Protein AF-A0A2R6LTB0-F1 (afdb_monomer_lite)

Radius of gyration: 17.46 Å; chains: 1; bounding box: 40×20×56 Å

Secondary structure (DSSP, 8-state):
-HHHHHHHHHHHHHHHHHHHHHH-GGG----HHHHHHHHHHHHHHHHHHHH-HHHHHHHHHHHHHHHHHHHHHHHHHHHHHHHT------HHHHHHHHHHHHHHHHHHHHHHHHHHHTTT-

Foldseek 3Di:
DLLVVLVVVQVVVLVVQQVLLVVALVSRDDDVVNVVSLVVQLVVLVVVCVVDDPLSVVLNVLSVQLSVLVVVLSVVQSVCSVVVHRRDRSPSNNVSSVVSCVSVCCVVCVVVVVVVVVVPD

Sequence (121 aa):
MLIVLNMVGRGIEYNRIASQAEEGVEAISRNPLRVATNFLLVVGGFYYLTVERHAGMIVSLLVVGLFLTDFFEFESRKVEARQGWEIERPWGAIGASTVALLYIAYQALFFVVSPYWNAVV

pLDDT: mean 83.95, std 7.29, range [59.84, 94.44]

Structure (mmCIF, N/CA/C/O backbone):
data_AF-A0A2R6LTB0-F1
#
_entry.id   AF-A0A2R6LTB0-F1
#
loop_
_atom_site.group_PDB
_atom_site.id
_atom_site.type_symbol
_atom_site.label_atom_id
_atom_site.label_alt_id
_atom_site.label_comp_id
_atom_site.label_asym_id
_atom_site.label_entity_id
_atom_site.label_seq_id
_atom_site.pdbx_PDB_ins_code
_atom_site.Cartn_x
_atom_site.Cartn_y
_atom_site.Cartn_z
_atom_site.occupancy
_atom_site.B_iso_or_equiv
_atom_site.auth_seq_id
_atom_site.auth_comp_id
_atom_site.auth_asym_id
_atom_site.auth_atom_id
_atom_site.pdbx_PDB_model_num
ATOM 1 N N . MET A 1 1 ? 8.104 -8.884 -3.540 1.00 59.84 1 MET A N 1
ATOM 2 C CA . MET A 1 1 ? 7.482 -9.721 -2.482 1.00 59.84 1 MET A CA 1
ATOM 3 C C . MET A 1 1 ? 6.833 -8.924 -1.346 1.00 59.84 1 MET A C 1
ATOM 5 O O . MET A 1 1 ? 5.804 -9.368 -0.857 1.00 59.84 1 MET A O 1
ATOM 9 N N . LEU A 1 2 ? 7.348 -7.747 -0.954 1.00 67.62 2 LEU A N 1
ATOM 10 C CA . LEU A 1 2 ? 6.764 -6.928 0.130 1.00 67.62 2 LEU A CA 1
ATOM 11 C C . LEU A 1 2 ? 5.286 -6.550 -0.079 1.00 67.62 2 LEU A C 1
ATOM 13 O O . LEU A 1 2 ? 4.513 -6.579 0.871 1.00 67.62 2 LEU A O 1
ATOM 17 N N . ILE A 1 3 ? 4.869 -6.263 -1.317 1.00 68.56 3 ILE A N 1
ATOM 18 C CA . ILE A 1 3 ? 3.468 -5.926 -1.617 1.00 68.56 3 ILE A CA 1
ATOM 19 C C . ILE A 1 3 ? 2.505 -7.099 -1.382 1.00 68.56 3 ILE A C 1
ATOM 21 O O . ILE A 1 3 ? 1.403 -6.903 -0.881 1.00 68.56 3 ILE A O 1
ATOM 25 N N . VAL A 1 4 ? 2.945 -8.330 -1.656 1.00 72.31 4 VAL A N 1
ATOM 26 C CA . VAL A 1 4 ? 2.142 -9.543 -1.434 1.00 72.31 4 VAL A CA 1
ATOM 27 C C . VAL A 1 4 ? 1.972 -9.795 0.063 1.00 72.31 4 VAL A C 1
ATOM 29 O O . VAL A 1 4 ? 0.859 -10.031 0.523 1.00 72.31 4 VAL A O 1
ATOM 32 N N . LEU A 1 5 ? 3.052 -9.663 0.842 1.00 71.81 5 LEU A N 1
ATOM 33 C CA . LEU A 1 5 ? 2.991 -9.745 2.307 1.00 71.81 5 LEU A CA 1
ATOM 34 C C . LEU A 1 5 ? 2.049 -8.686 2.892 1.00 71.81 5 LEU A C 1
ATOM 36 O O . LEU A 1 5 ? 1.288 -8.966 3.816 1.00 71.81 5 LEU A O 1
ATOM 40 N N . ASN A 1 6 ? 2.056 -7.486 2.315 1.00 72.44 6 ASN A N 1
ATOM 41 C CA . ASN A 1 6 ? 1.164 -6.415 2.721 1.00 72.44 6 ASN A CA 1
ATOM 42 C C . ASN A 1 6 ? -0.309 -6.733 2.432 1.00 72.44 6 ASN A C 1
ATOM 44 O O . ASN A 1 6 ? -1.156 -6.534 3.299 1.00 72.44 6 ASN A O 1
ATOM 48 N N . MET A 1 7 ? -0.612 -7.290 1.256 1.00 72.69 7 MET A N 1
ATOM 49 C CA . MET A 1 7 ? -1.968 -7.716 0.896 1.00 72.69 7 MET A CA 1
ATOM 50 C C . MET A 1 7 ? -2.498 -8.817 1.815 1.00 72.69 7 MET A C 1
ATOM 52 O O . MET A 1 7 ? -3.620 -8.714 2.305 1.00 72.69 7 MET A O 1
ATOM 56 N N . VAL A 1 8 ? -1.687 -9.837 2.107 1.00 74.44 8 VAL A N 1
ATOM 57 C CA . VAL A 1 8 ? -2.076 -10.914 3.033 1.00 74.44 8 VAL A CA 1
ATOM 58 C C . VAL A 1 8 ? -2.323 -10.359 4.440 1.00 74.44 8 VAL A C 1
ATOM 60 O O . VAL A 1 8 ? -3.325 -10.692 5.073 1.00 74.44 8 VAL A O 1
ATOM 63 N N . GLY A 1 9 ? -1.465 -9.445 4.905 1.00 69.88 9 GLY A N 1
ATOM 64 C CA . GLY A 1 9 ? -1.631 -8.775 6.196 1.00 69.88 9 GLY A CA 1
ATOM 65 C C . GLY A 1 9 ? -2.947 -7.997 6.326 1.00 69.88 9 GLY A C 1
ATOM 66 O O . GLY A 1 9 ? -3.520 -7.954 7.414 1.00 69.88 9 GLY A O 1
ATOM 67 N N . ARG A 1 10 ? -3.480 -7.438 5.228 1.00 71.94 10 ARG A N 1
ATOM 68 C CA . ARG A 1 10 ? -4.767 -6.712 5.233 1.00 71.94 10 ARG A CA 1
ATOM 69 C C . ARG A 1 10 ? -5.950 -7.614 5.556 1.00 71.94 10 ARG A C 1
ATOM 71 O O . ARG A 1 10 ? -6.793 -7.220 6.358 1.00 71.94 10 ARG A O 1
ATOM 78 N N . GLY A 1 11 ? -6.007 -8.803 4.954 1.00 68.94 11 GLY A N 1
ATOM 79 C CA . GLY A 1 11 ? -7.097 -9.754 5.196 1.00 68.94 11 GLY A CA 1
ATOM 80 C C . GLY A 1 11 ? -7.140 -10.216 6.653 1.00 68.94 11 GLY A C 1
ATOM 81 O O . GLY A 1 11 ? -8.202 -10.256 7.266 1.00 68.94 11 GLY A O 1
ATOM 82 N N . ILE A 1 12 ? -5.967 -10.475 7.236 1.00 73.81 12 ILE A N 1
ATOM 83 C CA . ILE A 1 12 ? -5.836 -10.884 8.641 1.00 73.81 12 ILE A CA 1
ATOM 84 C C . ILE A 1 12 ? -6.238 -9.743 9.587 1.00 73.81 12 ILE A C 1
ATOM 86 O O . ILE A 1 12 ? -6.932 -9.961 10.578 1.00 73.81 12 ILE A O 1
ATOM 90 N N . GLU A 1 13 ? -5.823 -8.513 9.289 1.00 72.75 13 GLU A N 1
ATOM 91 C CA . GLU A 1 13 ? -6.105 -7.370 10.157 1.00 72.75 13 GLU A CA 1
ATOM 92 C C . GLU A 1 13 ? -7.552 -6.882 10.062 1.00 72.75 13 GLU A C 1
ATOM 94 O O . GLU A 1 13 ? -8.057 -6.342 11.039 1.00 72.75 13 GLU A O 1
ATOM 99 N N . TYR A 1 14 ? -8.253 -7.112 8.945 1.00 75.69 14 TYR A N 1
ATOM 100 C CA . TYR A 1 14 ? -9.704 -6.905 8.892 1.00 75.69 14 TYR A CA 1
ATOM 101 C C . TYR A 1 14 ? -10.422 -7.759 9.940 1.00 75.69 14 TYR A C 1
ATOM 103 O O . TYR A 1 14 ? -11.155 -7.209 10.755 1.00 75.69 14 TYR A O 1
ATOM 111 N N . ASN A 1 15 ? -10.140 -9.064 9.986 1.00 73.75 15 ASN A N 1
ATOM 112 C CA . ASN A 1 15 ? -10.775 -9.967 10.950 1.00 73.75 15 ASN A CA 1
ATOM 113 C C . ASN A 1 15 ? -10.468 -9.564 12.400 1.00 73.75 15 ASN A C 1
ATOM 115 O O . ASN A 1 15 ? -11.349 -9.618 13.251 1.00 73.75 15 ASN A O 1
ATOM 119 N N . ARG A 1 16 ? -9.237 -9.107 12.674 1.00 78.25 16 ARG A N 1
ATOM 120 C CA . ARG A 1 16 ? -8.847 -8.612 14.002 1.00 78.25 16 ARG A CA 1
ATOM 121 C C . ARG A 1 16 ? -9.547 -7.304 14.375 1.00 78.25 16 ARG A C 1
ATOM 123 O O . ARG A 1 16 ? -9.931 -7.138 15.523 1.00 78.25 16 ARG A O 1
ATOM 130 N N . ILE A 1 17 ? -9.680 -6.361 13.442 1.00 74.88 17 ILE A N 1
ATOM 131 C CA . ILE A 1 17 ? -10.373 -5.094 13.714 1.00 74.88 17 ILE A CA 1
ATOM 132 C C . ILE A 1 17 ? -11.871 -5.342 13.903 1.00 74.88 17 ILE A C 1
ATOM 134 O O . ILE A 1 17 ? -12.459 -4.743 14.794 1.00 74.88 17 ILE A O 1
ATOM 138 N N . ALA A 1 18 ? -12.469 -6.245 13.121 1.00 76.38 18 ALA A N 1
ATOM 139 C CA . ALA A 1 18 ? -13.862 -6.644 13.289 1.00 76.38 18 ALA A CA 1
ATOM 140 C C . ALA A 1 18 ? -14.104 -7.262 14.677 1.00 76.38 18 ALA A C 1
ATOM 142 O O . ALA A 1 18 ? -15.008 -6.822 15.376 1.00 76.38 18 ALA A O 1
ATOM 143 N N . SER A 1 19 ? -13.241 -8.182 15.132 1.00 76.00 19 SER A N 1
ATOM 144 C CA . SER A 1 19 ? -13.362 -8.758 16.479 1.00 76.00 19 SER A CA 1
ATOM 145 C C . SER A 1 19 ? -13.109 -7.731 17.591 1.00 76.00 19 SER A C 1
ATOM 147 O O . SER A 1 19 ? -13.793 -7.733 18.603 1.00 76.00 19 SER A O 1
ATOM 149 N N . GLN A 1 20 ? -12.149 -6.816 17.414 1.00 75.88 20 GLN A N 1
ATOM 150 C CA . GLN A 1 20 ? -11.890 -5.739 18.383 1.00 75.88 20 GLN A CA 1
ATOM 151 C C . GLN A 1 20 ? -13.037 -4.724 18.453 1.00 75.88 20 GLN A C 1
ATOM 153 O O . GLN A 1 20 ? -13.275 -4.151 19.510 1.00 75.88 20 GLN A O 1
ATOM 158 N N . ALA A 1 21 ? -13.751 -4.491 17.349 1.00 73.81 21 ALA A N 1
ATOM 159 C CA . ALA A 1 21 ? -14.912 -3.609 17.337 1.00 73.81 21 ALA A CA 1
ATOM 160 C C . ALA A 1 21 ? -16.065 -4.162 18.196 1.00 73.81 21 ALA A C 1
ATOM 162 O O . ALA A 1 21 ? -16.789 -3.369 18.792 1.00 73.81 21 ALA A O 1
ATOM 163 N N . GLU A 1 22 ? -16.187 -5.490 18.329 1.00 74.62 22 GLU A N 1
ATOM 164 C CA . GLU A 1 22 ? -17.135 -6.132 19.256 1.00 74.62 22 GLU A CA 1
ATOM 165 C C . GLU A 1 22 ? -16.763 -5.898 20.733 1.00 74.62 22 GLU A C 1
ATOM 167 O O . GLU A 1 22 ? -17.643 -5.788 21.584 1.00 74.62 22 GLU A O 1
ATOM 172 N N . GLU A 1 23 ? -15.467 -5.771 21.041 1.00 73.06 23 GLU A N 1
ATOM 173 C CA . GLU A 1 23 ? -14.946 -5.507 22.393 1.00 73.06 23 GLU A CA 1
ATOM 174 C C . GLU A 1 23 ? -14.996 -4.014 22.786 1.00 73.06 23 GLU A C 1
ATOM 176 O O . GLU A 1 23 ? -14.814 -3.670 23.956 1.00 73.06 23 GLU A O 1
ATOM 181 N N . GLY A 1 24 ? -15.272 -3.122 21.828 1.00 69.62 24 GLY A N 1
ATOM 182 C CA . GLY A 1 24 ? -15.437 -1.683 22.034 1.00 69.62 24 GLY A CA 1
ATOM 183 C C . GLY A 1 24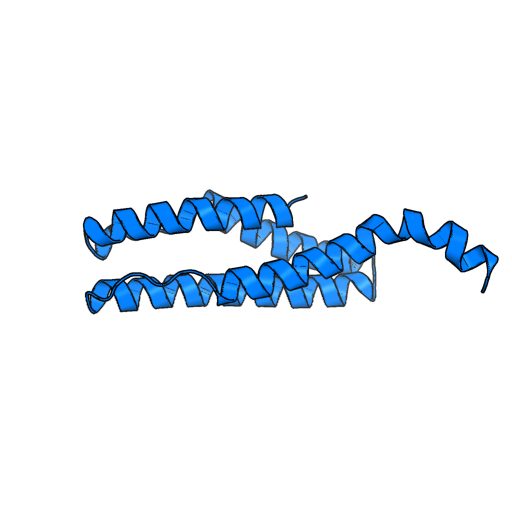 ? -14.406 -0.815 21.303 1.00 69.62 24 GLY A C 1
ATOM 184 O O . GLY A 1 24 ? -13.298 -1.228 20.970 1.00 69.62 24 GLY A O 1
ATOM 185 N N . VAL A 1 25 ? -14.765 0.452 21.069 1.00 70.44 25 VAL A N 1
ATOM 186 C CA . VAL A 1 25 ? -14.011 1.399 20.217 1.00 70.44 25 VAL A CA 1
ATOM 187 C C . VAL A 1 25 ? -12.556 1.602 20.667 1.00 70.44 25 VAL A C 1
ATOM 189 O O . VAL A 1 25 ? -11.676 1.817 19.833 1.00 70.44 25 VAL A O 1
ATOM 192 N N . GLU A 1 26 ? -12.284 1.528 21.971 1.00 70.94 26 GLU A N 1
ATOM 193 C CA . GLU A 1 26 ? -10.946 1.729 22.548 1.00 70.94 26 GLU A CA 1
ATOM 194 C C . GLU A 1 26 ? -9.988 0.552 22.292 1.00 70.94 26 GLU A C 1
ATOM 196 O O . GLU A 1 26 ? -8.771 0.735 22.346 1.00 70.94 26 GLU A O 1
ATOM 201 N N . ALA A 1 27 ? -10.504 -0.634 21.949 1.00 73.75 27 ALA A N 1
ATOM 202 C CA . ALA A 1 27 ? -9.693 -1.814 21.641 1.00 73.75 27 ALA A CA 1
ATOM 203 C C . ALA A 1 27 ? -9.091 -1.782 20.221 1.00 73.75 27 ALA A C 1
ATOM 205 O O . ALA A 1 27 ? -8.120 -2.498 19.931 1.00 73.75 27 ALA A O 1
ATOM 206 N N . ILE A 1 28 ? -9.632 -0.935 19.331 1.00 77.25 28 ILE A N 1
ATOM 207 C CA . ILE A 1 28 ? -9.189 -0.821 17.938 1.00 77.25 28 ILE A CA 1
ATOM 208 C C . ILE A 1 28 ? -7.779 -0.227 17.897 1.00 77.25 28 ILE A C 1
ATOM 210 O O . ILE A 1 28 ? -7.557 0.966 18.112 1.00 77.25 28 ILE A O 1
ATOM 214 N N . SER A 1 29 ? -6.808 -1.069 17.558 1.00 79.88 29 SER A N 1
ATOM 215 C CA . SER A 1 29 ? -5.389 -0.716 17.532 1.00 79.88 29 SER A CA 1
ATOM 216 C C . SER A 1 29 ? -4.741 -1.125 16.214 1.00 79.88 29 SER A C 1
ATOM 218 O O . SER A 1 29 ? -5.096 -2.131 15.601 1.00 79.88 29 SER A O 1
ATOM 220 N N . ARG A 1 30 ? -3.769 -0.329 15.751 1.00 79.06 30 ARG A N 1
ATOM 221 C CA . ARG A 1 30 ? -3.011 -0.648 14.533 1.00 79.06 30 ARG A CA 1
ATOM 222 C C . ARG A 1 30 ? -2.008 -1.756 14.819 1.00 79.06 30 ARG A C 1
ATOM 224 O O . ARG A 1 30 ? -1.303 -1.705 15.826 1.00 79.06 30 ARG A O 1
ATOM 231 N N . ASN A 1 31 ? -1.870 -2.707 13.897 1.00 80.88 31 ASN A N 1
ATOM 232 C CA . ASN A 1 31 ? -0.819 -3.711 14.003 1.00 80.88 31 ASN A CA 1
ATOM 233 C C . ASN A 1 31 ? 0.564 -3.071 13.729 1.00 80.88 31 ASN A C 1
ATOM 235 O O . ASN A 1 31 ? 0.803 -2.607 12.608 1.00 80.88 31 ASN A O 1
ATOM 239 N N . PRO A 1 32 ? 1.506 -3.067 14.695 1.00 78.38 32 PRO A N 1
ATOM 240 C CA . PRO A 1 32 ? 2.816 -2.437 14.521 1.00 78.38 32 PRO A CA 1
ATOM 241 C C . PRO A 1 32 ? 3.626 -3.061 13.376 1.00 78.38 32 PRO A C 1
ATOM 243 O O . PRO A 1 32 ? 4.341 -2.349 12.671 1.00 78.38 32 PRO A O 1
ATOM 246 N N . LEU A 1 33 ? 3.457 -4.362 13.116 1.00 78.81 33 LEU A N 1
ATOM 247 C CA . LEU A 1 33 ? 4.100 -5.036 11.988 1.00 78.81 33 LEU A CA 1
ATOM 248 C C . LEU A 1 33 ? 3.572 -4.517 10.643 1.00 78.81 33 LEU A C 1
ATOM 250 O O . LEU A 1 33 ? 4.345 -4.351 9.696 1.00 78.81 33 LEU 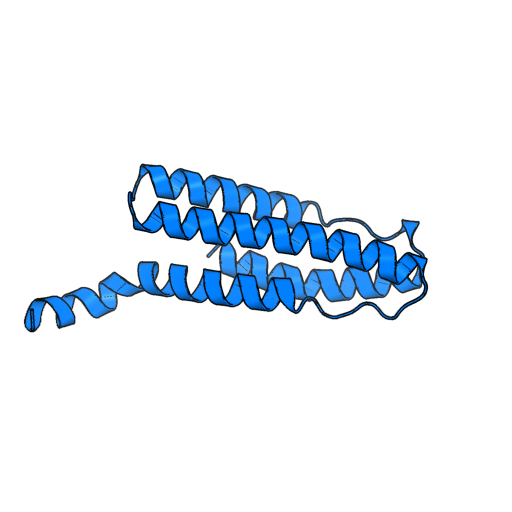A O 1
ATOM 254 N N . ARG A 1 34 ? 2.267 -4.221 10.549 1.00 78.44 34 ARG A N 1
ATOM 255 C CA . ARG A 1 34 ? 1.686 -3.659 9.322 1.00 78.44 34 ARG A CA 1
ATOM 256 C C . ARG A 1 34 ? 2.158 -2.229 9.107 1.00 78.44 34 ARG A C 1
ATOM 258 O O . ARG A 1 34 ? 2.520 -1.884 7.987 1.00 78.44 34 ARG A O 1
ATOM 265 N N . VAL A 1 35 ? 2.223 -1.426 10.168 1.00 82.94 35 VAL A N 1
ATOM 266 C CA . VAL A 1 35 ? 2.777 -0.065 10.100 1.00 82.94 35 VAL A CA 1
ATOM 267 C C . VAL A 1 35 ? 4.222 -0.095 9.599 1.00 82.94 35 VAL A C 1
ATOM 269 O O . VAL A 1 35 ? 4.545 0.613 8.647 1.00 82.94 35 VAL A O 1
ATOM 272 N N . ALA A 1 36 ? 5.063 -0.967 10.164 1.00 85.25 36 ALA A N 1
ATOM 273 C CA . ALA A 1 36 ? 6.446 -1.129 9.725 1.00 85.25 36 ALA A CA 1
ATOM 274 C C . ALA A 1 36 ? 6.538 -1.575 8.257 1.00 85.25 36 ALA A C 1
ATOM 276 O O . ALA A 1 36 ? 7.308 -1.013 7.485 1.00 85.25 36 ALA A O 1
ATOM 277 N N . THR A 1 37 ? 5.716 -2.541 7.839 1.00 83.62 37 THR A N 1
ATOM 278 C CA . THR A 1 37 ? 5.729 -3.053 6.459 1.00 83.62 37 THR A CA 1
ATOM 279 C C . THR A 1 37 ? 5.247 -2.004 5.452 1.00 83.62 37 THR A C 1
ATOM 281 O O . THR A 1 37 ? 5.833 -1.880 4.379 1.00 83.62 37 THR A O 1
ATOM 284 N N . ASN A 1 38 ? 4.218 -1.218 5.788 1.00 85.12 38 ASN A N 1
ATOM 285 C CA . ASN A 1 38 ? 3.760 -0.085 4.973 1.00 85.12 38 ASN A CA 1
ATOM 286 C C . ASN A 1 38 ? 4.846 0.985 4.843 1.00 85.12 38 ASN A C 1
ATOM 288 O O . ASN A 1 38 ? 5.103 1.476 3.746 1.00 85.12 38 ASN A O 1
ATOM 292 N N . PHE A 1 39 ? 5.524 1.308 5.944 1.00 87.88 39 PHE A N 1
ATOM 293 C CA . PHE A 1 39 ? 6.637 2.249 5.926 1.00 87.88 39 PHE A CA 1
ATOM 294 C C . PHE A 1 39 ? 7.790 1.751 5.043 1.00 87.88 39 PHE A C 1
ATOM 296 O O . PHE A 1 39 ? 8.265 2.482 4.176 1.00 87.88 39 PHE A O 1
ATOM 303 N N . LEU A 1 40 ? 8.191 0.485 5.195 1.00 89.25 40 LEU A N 1
ATOM 304 C CA . LEU A 1 40 ? 9.225 -0.134 4.364 1.00 89.25 40 LEU A CA 1
ATOM 305 C C . LEU A 1 40 ? 8.838 -0.186 2.884 1.00 89.25 40 LEU A C 1
ATOM 307 O O . LEU A 1 40 ? 9.706 -0.034 2.030 1.00 89.25 40 LEU A O 1
ATOM 311 N N . LEU A 1 41 ? 7.556 -0.372 2.565 1.00 87.31 41 LEU A N 1
ATOM 312 C CA . LEU A 1 41 ? 7.059 -0.289 1.193 1.00 87.31 41 LEU A CA 1
ATOM 313 C C . LEU A 1 41 ? 7.270 1.105 0.605 1.00 87.31 41 LEU A C 1
ATOM 315 O O . LEU A 1 41 ? 7.802 1.212 -0.497 1.00 87.31 41 LEU A O 1
ATOM 319 N N . VAL A 1 42 ? 6.896 2.159 1.334 1.00 91.31 42 VAL A N 1
ATOM 320 C CA . VAL A 1 42 ? 7.077 3.553 0.894 1.00 91.31 42 VAL A CA 1
ATOM 321 C C . VAL A 1 42 ? 8.560 3.871 0.701 1.00 91.31 42 VAL A C 1
ATOM 323 O O . VAL A 1 42 ? 8.955 4.349 -0.361 1.00 91.31 42 VAL A O 1
ATOM 326 N N . VAL A 1 43 ? 9.396 3.544 1.691 1.00 93.81 43 VAL A N 1
ATOM 327 C CA . VAL A 1 43 ? 10.853 3.737 1.609 1.00 93.81 43 VAL A CA 1
ATOM 328 C C . VAL A 1 43 ? 11.446 2.942 0.446 1.00 93.81 43 VAL A C 1
ATOM 330 O O . VAL A 1 43 ? 12.250 3.474 -0.312 1.00 93.81 43 VAL A O 1
ATOM 333 N N . GLY A 1 44 ? 11.019 1.693 0.260 1.00 90.88 44 GLY A N 1
ATOM 334 C CA . GLY A 1 44 ? 11.443 0.846 -0.851 1.00 90.88 44 GLY A CA 1
ATOM 335 C C . GLY A 1 44 ? 11.025 1.397 -2.215 1.00 90.88 44 GLY A C 1
ATOM 336 O O . GLY A 1 44 ? 11.809 1.327 -3.157 1.00 90.88 44 GLY A O 1
ATOM 337 N N . GLY A 1 45 ? 9.834 1.994 -2.322 1.00 88.25 45 GLY A N 1
ATOM 338 C CA . GLY A 1 45 ? 9.372 2.675 -3.533 1.00 88.25 45 GLY A CA 1
ATOM 339 C C . GLY A 1 45 ? 10.268 3.859 -3.896 1.00 88.25 45 GLY A C 1
ATOM 340 O O . GLY A 1 45 ? 10.764 3.933 -5.020 1.00 88.25 45 GLY A O 1
ATOM 341 N N . PHE A 1 46 ? 10.562 4.726 -2.923 1.00 93.94 46 PHE A N 1
ATOM 342 C CA . PHE A 1 46 ? 11.472 5.856 -3.129 1.00 93.94 46 PHE A CA 1
ATOM 343 C C . PHE A 1 46 ? 12.918 5.428 -3.379 1.00 93.94 46 PHE A C 1
ATOM 345 O O . PHE A 1 46 ? 13.616 6.070 -4.158 1.00 93.94 46 PHE A O 1
ATOM 352 N N . TYR A 1 47 ? 13.375 4.337 -2.768 1.00 93.31 47 TYR A N 1
ATOM 353 C CA . TYR A 1 47 ? 14.670 3.755 -3.100 1.00 93.31 47 TYR A CA 1
ATOM 354 C C . TYR A 1 47 ? 14.687 3.248 -4.546 1.00 93.31 47 TYR A C 1
ATOM 356 O O . TYR A 1 47 ? 15.610 3.543 -5.294 1.00 93.31 47 TYR A O 1
ATOM 364 N N . TYR A 1 48 ? 13.640 2.553 -4.991 1.00 89.94 48 TYR A N 1
ATOM 365 C CA . TYR A 1 48 ? 13.556 2.075 -6.370 1.00 89.94 48 TYR A CA 1
ATOM 366 C C . TYR A 1 48 ? 13.529 3.226 -7.389 1.00 89.94 48 TYR A C 1
ATOM 368 O O . TYR A 1 48 ? 14.091 3.092 -8.470 1.00 89.94 48 TYR A O 1
ATOM 376 N N . LEU A 1 49 ? 12.973 4.387 -7.029 1.00 92.62 49 LEU A N 1
ATOM 377 C CA . LEU A 1 49 ? 13.053 5.612 -7.832 1.00 92.62 49 LEU A CA 1
ATOM 378 C C . LEU A 1 49 ? 14.494 6.106 -8.070 1.00 92.62 49 LEU A C 1
ATOM 380 O O . LEU A 1 49 ? 14.747 6.719 -9.106 1.00 92.62 49 LEU A O 1
ATOM 384 N N . THR A 1 50 ? 15.441 5.854 -7.158 1.00 93.56 50 THR A N 1
ATOM 385 C CA . THR A 1 50 ? 16.849 6.252 -7.362 1.00 93.56 50 THR A CA 1
ATOM 386 C C . THR A 1 50 ? 17.595 5.310 -8.303 1.00 93.56 50 THR A C 1
ATOM 388 O O . THR A 1 50 ? 18.516 5.750 -8.987 1.00 93.56 50 THR A O 1
ATOM 391 N N . VAL A 1 51 ? 17.180 4.042 -8.365 1.00 92.19 51 VAL A N 1
ATOM 392 C CA . VAL A 1 51 ? 17.742 3.022 -9.263 1.00 92.19 51 VAL A CA 1
ATOM 393 C C . VAL A 1 51 ? 17.122 3.137 -10.656 1.00 92.19 51 VAL A C 1
ATOM 395 O O . VAL A 1 51 ? 17.834 3.218 -11.648 1.00 92.19 51 VAL A O 1
ATOM 398 N N . GLU A 1 52 ? 15.793 3.214 -10.718 1.00 89.81 52 GLU A N 1
ATOM 399 C CA . GLU A 1 52 ? 15.000 3.256 -11.944 1.00 89.81 52 GLU A CA 1
ATOM 400 C C . GLU A 1 52 ? 14.028 4.445 -11.932 1.00 89.81 52 GLU A C 1
ATOM 402 O O . GLU A 1 52 ? 12.815 4.283 -11.797 1.00 89.81 52 GLU A O 1
ATOM 407 N N . ARG A 1 53 ? 14.543 5.658 -12.170 1.00 89.81 53 ARG A N 1
ATOM 408 C CA . ARG A 1 53 ? 13.958 6.521 -13.205 1.00 89.81 53 ARG A CA 1
ATOM 409 C C . ARG A 1 53 ? 12.430 6.632 -13.257 1.00 89.81 53 ARG A C 1
ATOM 411 O O . ARG A 1 53 ? 11.738 7.237 -12.439 1.00 89.81 53 ARG A O 1
ATOM 418 N N . HIS A 1 54 ? 11.939 6.076 -14.354 1.00 87.31 54 HIS A N 1
ATOM 419 C CA . HIS A 1 54 ? 10.553 6.114 -14.771 1.00 87.31 54 HIS A CA 1
ATOM 420 C C . HIS A 1 54 ? 9.706 5.080 -14.019 1.00 87.31 54 HIS A C 1
ATOM 422 O O . HIS A 1 54 ? 8.657 5.420 -13.471 1.00 87.31 54 HIS A O 1
ATOM 428 N N . ALA A 1 55 ? 10.187 3.835 -13.929 1.00 88.06 55 ALA A N 1
ATOM 429 C CA . ALA A 1 55 ? 9.445 2.758 -13.285 1.00 88.06 55 ALA A CA 1
ATOM 430 C C . ALA A 1 55 ? 9.227 3.034 -11.790 1.00 88.06 55 ALA A C 1
ATOM 432 O O . ALA A 1 55 ? 8.112 2.878 -11.287 1.00 88.06 55 ALA A O 1
ATOM 433 N N . GLY A 1 56 ? 10.260 3.514 -11.100 1.00 89.75 56 GLY A N 1
ATOM 434 C CA . GLY A 1 56 ? 10.225 3.860 -9.687 1.00 89.75 56 GLY A CA 1
ATOM 435 C C . GLY A 1 56 ? 9.355 5.066 -9.354 1.00 89.75 56 GLY A C 1
ATOM 436 O O . GLY A 1 56 ? 8.810 5.119 -8.253 1.00 89.75 56 GLY A O 1
ATOM 437 N N . MET A 1 57 ? 9.120 5.983 -10.300 1.00 93.81 57 MET A N 1
ATOM 438 C CA . MET A 1 57 ? 8.158 7.080 -10.118 1.00 93.81 57 MET A CA 1
ATOM 439 C C . MET A 1 57 ? 6.735 6.540 -10.012 1.00 93.81 57 MET A C 1
ATOM 441 O O . MET A 1 57 ? 6.005 6.895 -9.087 1.00 93.81 57 MET A O 1
ATOM 445 N N . ILE A 1 58 ? 6.367 5.632 -10.917 1.00 93.19 58 ILE A N 1
ATOM 446 C CA . ILE A 1 58 ? 5.042 5.009 -10.923 1.00 93.19 58 ILE A CA 1
ATOM 447 C C . ILE A 1 58 ? 4.876 4.102 -9.695 1.00 93.19 58 ILE A C 1
ATOM 449 O O . ILE A 1 58 ? 3.851 4.183 -9.022 1.00 93.19 58 ILE A O 1
ATOM 453 N N . VAL A 1 59 ? 5.895 3.303 -9.335 1.00 90.56 59 VAL A N 1
ATOM 454 C CA . VAL A 1 59 ? 5.863 2.501 -8.094 1.00 90.56 59 VAL A CA 1
ATOM 455 C C . VAL A 1 59 ? 5.668 3.398 -6.871 1.00 90.56 59 VAL A C 1
ATOM 457 O O . VAL A 1 59 ? 4.808 3.107 -6.043 1.00 90.56 59 VAL A O 1
ATOM 460 N N . SER A 1 60 ? 6.420 4.495 -6.758 1.00 92.31 60 SER A N 1
ATOM 461 C CA . SER A 1 60 ? 6.311 5.419 -5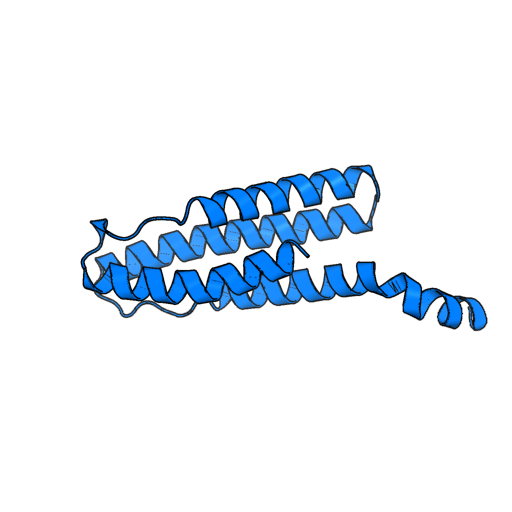.621 1.00 92.31 60 SER A CA 1
ATOM 462 C C . SER A 1 60 ? 4.916 6.029 -5.520 1.00 92.31 60 SER A C 1
ATOM 464 O O . SER A 1 60 ? 4.335 6.042 -4.439 1.00 92.31 60 SER A O 1
ATOM 466 N N . LEU A 1 61 ? 4.346 6.475 -6.645 1.00 94.44 61 LEU A N 1
ATOM 467 C CA . LEU A 1 61 ? 2.990 7.021 -6.690 1.00 94.44 61 LEU A CA 1
ATOM 468 C C . LEU A 1 61 ? 1.953 5.998 -6.206 1.00 94.44 61 LEU A C 1
ATOM 470 O O . LEU A 1 61 ? 1.126 6.314 -5.352 1.00 94.44 61 LEU A O 1
ATOM 474 N N . LEU A 1 62 ? 2.021 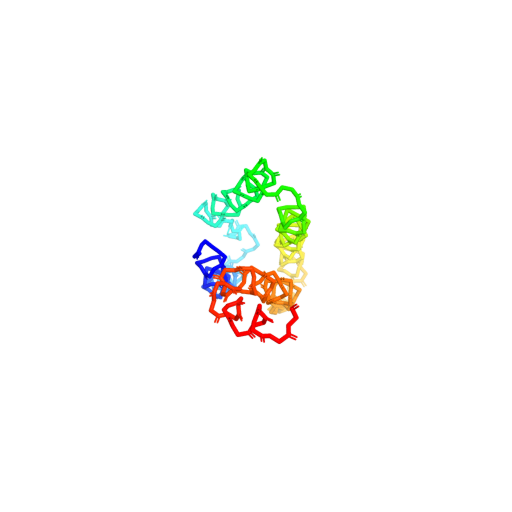4.767 -6.720 1.00 92.19 62 LEU A N 1
ATOM 475 C CA . LEU A 1 62 ? 1.096 3.693 -6.354 1.00 92.19 62 LEU A CA 1
ATOM 476 C C . LEU A 1 62 ? 1.219 3.315 -4.876 1.00 92.19 62 LEU A C 1
ATOM 478 O O . LEU A 1 62 ? 0.209 3.154 -4.196 1.00 92.19 62 LEU A O 1
ATOM 482 N N . VAL A 1 63 ? 2.445 3.206 -4.361 1.00 90.56 63 VAL A N 1
ATOM 483 C CA . VAL A 1 63 ? 2.696 2.843 -2.961 1.00 90.56 63 VAL A CA 1
ATOM 484 C C . VAL A 1 63 ? 2.275 3.957 -1.998 1.00 90.56 63 VAL A C 1
ATOM 486 O O . VAL A 1 63 ? 1.698 3.665 -0.952 1.00 90.56 63 VAL A O 1
ATOM 489 N N . VAL A 1 64 ? 2.506 5.228 -2.338 1.00 92.69 64 VAL A N 1
ATOM 490 C CA . VAL A 1 64 ? 2.017 6.362 -1.536 1.00 92.69 64 VAL A CA 1
ATOM 491 C C . VAL A 1 64 ? 0.490 6.406 -1.540 1.00 92.69 64 VAL A C 1
ATOM 493 O O . VAL A 1 64 ? -0.113 6.556 -0.478 1.00 92.69 64 VAL A O 1
ATOM 496 N N . GLY A 1 65 ? -0.145 6.216 -2.701 1.00 91.69 65 GLY A N 1
ATOM 497 C CA . GLY A 1 65 ? -1.602 6.118 -2.797 1.00 91.69 65 GLY A CA 1
ATOM 498 C C . GLY A 1 65 ? -2.152 5.001 -1.911 1.00 91.69 65 GLY A C 1
ATOM 499 O O . GLY A 1 65 ? -3.050 5.234 -1.108 1.00 91.69 65 GLY A O 1
ATOM 500 N N . LEU A 1 66 ? -1.534 3.821 -1.974 1.00 89.50 66 LEU A N 1
ATOM 501 C CA . LEU A 1 66 ? -1.883 2.671 -1.148 1.00 89.50 66 LEU A CA 1
ATOM 502 C C . LEU A 1 66 ? -1.777 2.964 0.357 1.00 89.50 66 LEU A C 1
ATOM 504 O O . LEU A 1 66 ? -2.677 2.624 1.122 1.00 89.50 66 LEU A O 1
ATOM 508 N N . PHE A 1 67 ? -0.692 3.617 0.776 1.00 90.31 67 PHE A N 1
ATOM 509 C CA . PHE A 1 67 ? -0.488 4.029 2.163 1.00 90.31 67 PHE A CA 1
ATOM 510 C C . PHE A 1 67 ? -1.588 4.984 2.644 1.00 90.31 67 PHE A C 1
ATOM 512 O O . PHE A 1 67 ? -2.109 4.819 3.749 1.00 90.31 67 PHE A O 1
ATOM 519 N N . LEU A 1 68 ? -1.960 5.966 1.817 1.00 91.38 68 LEU A N 1
ATOM 520 C CA . LEU A 1 68 ? -3.036 6.903 2.137 1.00 91.38 68 LEU A CA 1
ATOM 521 C C . LEU A 1 68 ? -4.387 6.189 2.232 1.00 91.38 68 LEU A C 1
ATOM 523 O O . LEU A 1 68 ? -5.131 6.431 3.180 1.00 91.38 68 LEU A O 1
ATOM 527 N N . THR A 1 69 ? -4.687 5.278 1.303 1.00 91.25 69 THR A N 1
ATOM 528 C CA . THR A 1 69 ? -5.911 4.470 1.348 1.00 91.25 69 THR A CA 1
ATOM 529 C C . THR A 1 69 ? -6.009 3.672 2.647 1.00 91.25 69 THR A C 1
ATOM 531 O O . THR A 1 69 ? -7.037 3.732 3.317 1.00 91.25 69 THR A O 1
ATOM 534 N N . ASP A 1 70 ? -4.932 2.998 3.057 1.00 87.25 70 ASP A N 1
ATOM 535 C CA . ASP A 1 70 ? -4.908 2.236 4.312 1.00 87.25 70 ASP A CA 1
ATOM 536 C C . ASP A 1 70 ? -5.106 3.122 5.544 1.00 87.25 70 ASP A C 1
ATOM 538 O O . ASP A 1 70 ? -5.730 2.709 6.526 1.00 87.25 70 ASP A O 1
ATOM 542 N N . PHE A 1 71 ? -4.532 4.328 5.518 1.00 88.50 71 PHE A N 1
ATOM 543 C CA . PHE A 1 71 ? -4.678 5.291 6.598 1.00 88.50 71 PHE A CA 1
ATOM 544 C C . PHE A 1 71 ? -6.142 5.709 6.753 1.00 88.50 71 PHE A C 1
ATOM 546 O O . PHE A 1 71 ? -6.684 5.610 7.854 1.00 88.50 71 PHE A O 1
ATOM 553 N N . PHE A 1 72 ? -6.784 6.132 5.662 1.00 91.00 72 PHE A N 1
ATOM 554 C CA . PHE A 1 72 ? -8.173 6.584 5.694 1.00 91.00 72 PHE A CA 1
ATOM 555 C C . PHE A 1 72 ? -9.157 5.454 5.986 1.00 91.00 72 PHE A C 1
ATOM 557 O O . PHE A 1 72 ? -10.106 5.678 6.730 1.00 91.00 72 PHE A O 1
ATOM 564 N N . GLU A 1 73 ? -8.913 4.235 5.502 1.00 89.00 73 GLU A N 1
ATOM 565 C CA . GLU A 1 73 ? -9.731 3.080 5.884 1.00 89.00 73 GLU A CA 1
ATOM 566 C C . GLU A 1 73 ? -9.691 2.817 7.385 1.00 89.00 73 GLU A C 1
ATOM 568 O O . GLU A 1 73 ? -10.722 2.561 8.001 1.00 89.00 73 GLU A O 1
ATOM 573 N N . PHE A 1 74 ? -8.510 2.886 8.001 1.00 87.25 74 PHE A N 1
ATOM 574 C CA . PHE A 1 74 ? -8.416 2.693 9.443 1.00 87.25 74 PHE A CA 1
ATOM 575 C C . PHE A 1 74 ? -9.185 3.775 10.214 1.00 87.25 74 PHE A C 1
ATOM 577 O O . PHE A 1 74 ? -9.849 3.472 11.205 1.00 87.25 74 PHE A O 1
ATOM 584 N N . GLU A 1 75 ? -9.108 5.032 9.772 1.00 89.25 75 GLU A N 1
ATOM 585 C CA . GLU A 1 75 ? -9.882 6.117 10.380 1.00 89.25 75 GLU A CA 1
ATOM 586 C C . GLU A 1 75 ? -11.395 5.928 10.175 1.00 89.25 75 GLU A C 1
ATOM 588 O O . GLU A 1 75 ? -12.141 6.089 11.140 1.00 89.25 75 GLU A O 1
ATOM 593 N N . SER A 1 76 ? -11.836 5.499 8.983 1.00 89.81 76 SER A N 1
ATOM 594 C CA . SER A 1 76 ? -13.244 5.175 8.686 1.00 89.81 76 SER A CA 1
ATOM 595 C C . SER A 1 76 ? -13.797 4.136 9.655 1.00 89.81 76 SER A C 1
ATOM 597 O O . SER A 1 76 ? -14.820 4.362 10.291 1.00 89.81 76 SER A O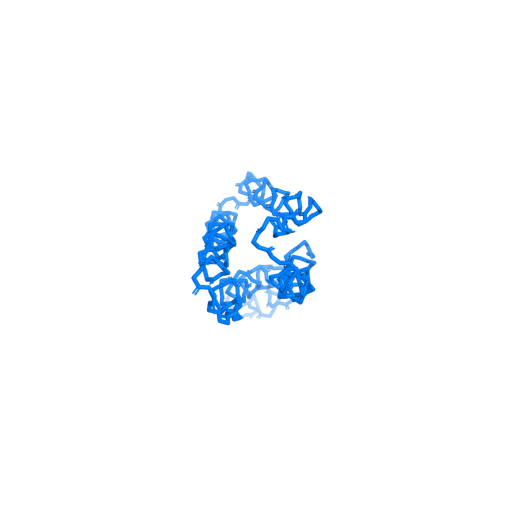 1
ATOM 599 N N . ARG A 1 77 ? -13.054 3.050 9.890 1.00 86.88 77 ARG A N 1
ATOM 600 C CA . ARG A 1 77 ? -13.483 1.967 10.791 1.00 86.88 77 ARG A CA 1
ATOM 601 C C . ARG A 1 77 ? -13.656 2.407 12.234 1.00 86.88 77 ARG A C 1
ATOM 603 O O . ARG A 1 77 ? -14.554 1.936 12.921 1.00 86.88 77 ARG A O 1
ATOM 610 N N . LYS A 1 78 ? -12.810 3.319 12.718 1.00 86.31 78 LYS A N 1
ATOM 611 C CA . LYS A 1 78 ? -12.994 3.896 14.058 1.00 86.31 78 LYS A CA 1
ATOM 612 C C . LYS A 1 78 ? -14.263 4.744 14.132 1.00 86.31 78 LYS A C 1
ATOM 614 O O . LYS A 1 78 ? -14.893 4.789 15.187 1.00 86.31 78 LYS A O 1
ATOM 619 N N . VAL A 1 79 ? -14.623 5.429 13.045 1.00 89.56 79 VAL A N 1
ATOM 620 C CA . VAL A 1 79 ? -15.879 6.184 12.953 1.00 89.56 79 VAL A CA 1
ATOM 621 C C . VAL A 1 79 ? -17.070 5.228 12.906 1.00 89.56 79 VAL A C 1
ATOM 623 O O . VAL A 1 79 ? -17.979 5.402 13.711 1.00 89.56 79 VAL A O 1
ATOM 626 N N . GLU A 1 80 ? -17.037 4.198 12.058 1.00 87.69 80 GLU A N 1
ATOM 627 C CA . GLU A 1 80 ? -18.062 3.144 11.975 1.00 87.69 80 GLU A CA 1
ATOM 628 C C . GLU A 1 80 ? -18.298 2.493 13.346 1.00 87.69 80 GLU A C 1
ATOM 630 O O . GLU A 1 80 ? -19.422 2.499 13.846 1.00 87.69 80 GLU A O 1
ATOM 635 N N . ALA A 1 81 ? -17.225 2.063 14.021 1.00 87.62 81 ALA A N 1
ATOM 636 C CA . ALA A 1 81 ? -17.299 1.486 15.362 1.00 87.62 81 ALA A CA 1
ATOM 637 C C . ALA A 1 81 ? -17.911 2.454 16.389 1.00 87.62 81 ALA A C 1
ATOM 639 O O . ALA A 1 81 ? -18.707 2.051 17.232 1.00 87.62 81 ALA A O 1
ATOM 640 N N . ARG A 1 82 ? -17.572 3.749 16.321 1.00 87.06 82 ARG A N 1
ATOM 641 C CA . ARG A 1 82 ? -18.120 4.773 17.228 1.00 87.06 82 ARG A CA 1
ATOM 642 C C . ARG A 1 82 ? -19.609 5.029 16.997 1.00 87.06 82 ARG A C 1
ATOM 644 O O . ARG A 1 82 ? -20.308 5.373 17.943 1.00 87.06 82 ARG A O 1
ATOM 651 N N . GLN A 1 83 ? -20.074 4.892 15.760 1.00 87.94 83 GLN A N 1
ATOM 652 C CA . GLN A 1 83 ? -21.486 5.036 15.397 1.00 87.94 83 GLN A CA 1
ATOM 653 C C . GLN A 1 83 ? -22.281 3.730 15.581 1.00 87.94 83 GLN A C 1
ATOM 655 O O . GLN A 1 83 ? -23.494 3.731 15.384 1.00 87.94 83 GLN A O 1
ATOM 660 N N . GLY A 1 84 ? -21.622 2.628 15.965 1.00 83.75 84 GLY A N 1
ATOM 661 C CA . GLY A 1 84 ? -22.243 1.308 16.105 1.00 83.75 84 GLY A CA 1
ATOM 662 C C . GLY A 1 84 ? -22.637 0.675 14.768 1.00 83.75 84 GLY A C 1
ATOM 663 O O . GLY A 1 84 ? -23.556 -0.139 14.724 1.00 83.75 84 GLY A O 1
ATOM 664 N N . TRP A 1 85 ? -21.996 1.085 13.673 1.00 86.12 85 TRP A N 1
ATOM 665 C CA . TRP A 1 85 ? -22.219 0.511 12.349 1.00 86.12 85 TRP A CA 1
ATOM 666 C C . TRP A 1 85 ? -21.408 -0.774 12.175 1.00 86.12 85 TRP A C 1
ATOM 668 O O . TRP A 1 85 ? -20.377 -0.967 12.822 1.00 86.12 85 TRP A O 1
ATOM 678 N N . GLU A 1 86 ? -21.872 -1.653 11.287 1.00 84.56 86 GLU A N 1
ATOM 679 C CA . GLU A 1 86 ? -21.107 -2.836 10.896 1.00 84.56 86 GLU A CA 1
ATOM 680 C C . GLU A 1 86 ? -19.827 -2.409 10.162 1.00 84.56 86 GLU A C 1
ATOM 682 O O . GLU A 1 86 ? -19.859 -1.520 9.312 1.00 84.56 86 GLU A O 1
ATOM 687 N N . ILE A 1 87 ? -18.698 -3.037 10.503 1.00 84.38 87 ILE A N 1
ATOM 688 C CA . ILE A 1 87 ? -17.395 -2.693 9.927 1.00 84.38 87 ILE A CA 1
ATOM 689 C C . ILE A 1 87 ? -17.320 -3.168 8.477 1.00 84.38 87 ILE A C 1
ATOM 691 O O . ILE A 1 87 ? -17.254 -4.372 8.192 1.00 84.38 87 ILE A O 1
ATOM 695 N N . GLU A 1 88 ? -17.249 -2.213 7.554 1.00 84.31 88 GLU A N 1
ATOM 696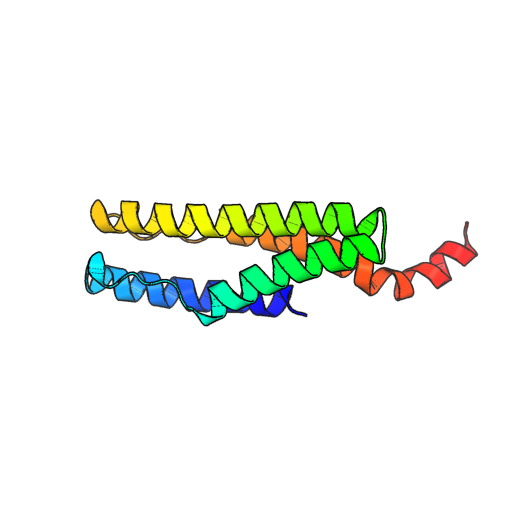 C CA . GLU A 1 88 ? -17.197 -2.522 6.132 1.00 84.31 88 GLU A CA 1
ATOM 697 C C . GLU A 1 88 ? -15.847 -3.127 5.713 1.00 84.31 88 GLU A C 1
ATOM 699 O O . GLU A 1 88 ? -14.771 -2.913 6.295 1.00 84.31 88 GLU A O 1
ATOM 704 N N . ARG A 1 89 ? -15.902 -3.929 4.644 1.00 82.88 89 ARG A N 1
ATOM 705 C CA . ARG A 1 89 ? -14.710 -4.541 4.053 1.00 82.88 89 ARG A CA 1
ATOM 706 C C . ARG A 1 89 ? -13.784 -3.477 3.447 1.00 82.88 89 ARG A C 1
ATOM 708 O O . ARG A 1 89 ? -14.263 -2.476 2.923 1.00 82.88 89 ARG A O 1
ATOM 715 N N . PRO A 1 90 ? -12.460 -3.727 3.427 1.00 84.44 90 PRO A N 1
ATOM 716 C CA . PRO A 1 90 ? -11.461 -2.808 2.880 1.00 84.44 90 PRO A CA 1
ATOM 717 C C . PRO A 1 90 ? -11.466 -2.696 1.341 1.00 84.44 90 PRO A C 1
ATOM 719 O O . PRO A 1 90 ? -10.483 -3.031 0.678 1.00 84.44 90 PRO A O 1
ATOM 722 N N . TRP A 1 91 ? -12.574 -2.297 0.719 1.00 83.62 91 TRP A N 1
ATOM 723 C CA . TRP A 1 91 ? -12.674 -2.284 -0.744 1.00 83.62 91 TRP A CA 1
ATOM 724 C C . TRP A 1 91 ? -11.679 -1.325 -1.400 1.00 83.62 91 TRP A C 1
ATOM 726 O O . TRP A 1 91 ? -11.083 -1.670 -2.424 1.00 83.62 91 TRP A O 1
ATOM 736 N N . GLY A 1 92 ? -11.445 -0.160 -0.788 1.00 85.62 92 GLY A N 1
ATOM 737 C CA . GLY A 1 92 ? -10.486 0.822 -1.288 1.00 85.62 92 GLY A CA 1
ATOM 738 C C . GLY A 1 92 ? -9.067 0.264 -1.274 1.00 85.62 92 GLY A C 1
ATOM 739 O O . GLY A 1 92 ? -8.367 0.280 -2.289 1.00 85.62 92 GLY A O 1
ATOM 740 N N . ALA A 1 93 ? -8.655 -0.298 -0.140 1.00 84.81 93 ALA A N 1
ATOM 741 C CA . ALA A 1 93 ? -7.338 -0.893 0.029 1.00 84.81 93 ALA A CA 1
ATOM 742 C C . ALA A 1 93 ? -7.136 -2.136 -0.853 1.00 84.81 93 ALA A C 1
ATOM 744 O O . ALA A 1 93 ? -6.031 -2.357 -1.357 1.00 84.81 93 ALA A O 1
ATOM 745 N N . ILE A 1 94 ? -8.170 -2.953 -1.071 1.00 84.75 94 ILE A N 1
ATOM 746 C CA . ILE A 1 94 ? -8.116 -4.099 -1.993 1.00 84.75 94 ILE A CA 1
ATOM 747 C C . ILE A 1 94 ? -7.916 -3.613 -3.435 1.00 84.75 94 ILE A C 1
ATOM 749 O O . ILE A 1 94 ? -7.031 -4.112 -4.133 1.00 84.75 94 ILE A O 1
ATOM 753 N N . GLY A 1 95 ? -8.682 -2.612 -3.874 1.00 87.50 95 GLY A N 1
ATOM 754 C CA . GLY A 1 95 ? -8.553 -2.045 -5.217 1.00 87.50 95 GLY A CA 1
ATOM 755 C C . GLY A 1 95 ? -7.169 -1.442 -5.459 1.00 87.50 95 GLY A C 1
ATOM 756 O O . GLY A 1 95 ? -6.476 -1.830 -6.401 1.00 87.50 95 GLY A O 1
ATOM 757 N N . ALA A 1 96 ? -6.724 -0.556 -4.564 1.00 86.88 96 ALA A N 1
ATOM 758 C CA . ALA A 1 96 ? -5.421 0.099 -4.666 1.00 86.88 96 ALA A CA 1
ATOM 759 C C . ALA A 1 96 ? -4.260 -0.912 -4.668 1.00 86.88 96 ALA A C 1
ATOM 761 O O . ALA A 1 96 ? -3.349 -0.814 -5.493 1.00 86.88 96 ALA A O 1
ATOM 762 N N . SER A 1 97 ? -4.306 -1.920 -3.788 1.00 85.56 97 SER A N 1
ATOM 763 C CA . SER A 1 97 ? -3.262 -2.953 -3.731 1.00 85.56 97 SER A CA 1
ATOM 764 C C . SER A 1 97 ? -3.233 -3.827 -4.980 1.00 85.56 97 SER A C 1
ATOM 766 O O . SER A 1 97 ? -2.149 -4.171 -5.444 1.00 85.56 97 SER A O 1
ATOM 768 N N . THR A 1 98 ? -4.393 -4.134 -5.564 1.00 88.94 98 THR A N 1
ATOM 769 C CA . THR A 1 98 ? -4.486 -4.903 -6.811 1.00 88.94 98 THR A CA 1
ATOM 770 C C . THR A 1 98 ? -3.815 -4.160 -7.963 1.00 88.94 98 THR A C 1
ATOM 772 O O . THR A 1 98 ? -2.979 -4.733 -8.658 1.00 88.94 98 THR A O 1
ATOM 775 N N . VAL A 1 99 ? -4.109 -2.867 -8.131 1.00 89.94 99 VAL A N 1
ATOM 776 C CA . VAL A 1 99 ? -3.479 -2.038 -9.174 1.00 89.94 99 VAL A CA 1
ATOM 777 C C . VAL A 1 99 ? -1.965 -1.961 -8.970 1.00 89.94 99 VAL A C 1
ATOM 779 O O . VAL A 1 99 ? -1.196 -2.177 -9.908 1.00 89.94 99 VAL A O 1
ATOM 782 N N . ALA A 1 100 ? -1.525 -1.712 -7.734 1.00 88.50 100 ALA A N 1
ATOM 783 C CA . ALA A 1 100 ? -0.106 -1.654 -7.402 1.00 88.50 100 ALA A CA 1
ATOM 784 C C . ALA A 1 100 ? 0.610 -2.993 -7.658 1.00 88.50 100 ALA A C 1
ATOM 786 O O . ALA A 1 100 ? 1.708 -3.008 -8.221 1.00 88.50 100 ALA A O 1
ATOM 787 N N . LEU A 1 101 ? -0.020 -4.118 -7.304 1.00 88.25 101 LEU A N 1
ATOM 788 C CA . LEU A 1 101 ? 0.511 -5.456 -7.546 1.00 88.25 101 LEU A CA 1
ATOM 789 C C . LEU A 1 101 ? 0.663 -5.734 -9.039 1.00 88.25 101 LEU A C 1
ATOM 791 O O . LEU A 1 101 ? 1.720 -6.208 -9.444 1.00 88.25 101 LEU A O 1
ATOM 795 N N . LEU A 1 102 ? -0.354 -5.429 -9.848 1.00 90.19 102 LEU A N 1
ATOM 796 C CA . LEU A 1 102 ? -0.315 -5.653 -11.294 1.00 90.19 102 LEU A CA 1
ATOM 797 C C . LEU A 1 102 ? 0.833 -4.883 -11.949 1.00 90.19 102 LEU A C 1
ATOM 799 O O . LEU A 1 102 ? 1.578 -5.456 -12.740 1.00 90.19 102 LEU A O 1
ATOM 803 N N . TYR A 1 103 ? 1.025 -3.616 -11.577 1.00 89.12 103 TYR A N 1
ATOM 804 C CA . TYR A 1 103 ? 2.115 -2.810 -12.121 1.00 89.12 103 TYR A CA 1
ATOM 805 C C . TYR A 1 103 ? 3.497 -3.329 -11.698 1.00 89.12 103 TYR A C 1
ATOM 807 O O . TYR A 1 103 ? 4.395 -3.476 -12.526 1.00 89.12 103 TYR A O 1
ATOM 815 N N . ILE A 1 104 ? 3.674 -3.655 -10.414 1.00 86.06 104 ILE A N 1
ATOM 816 C CA . ILE A 1 104 ? 4.941 -4.209 -9.917 1.00 86.06 104 ILE A CA 1
ATOM 817 C C . ILE A 1 104 ? 5.222 -5.577 -10.550 1.00 86.06 104 ILE A C 1
ATOM 819 O O . ILE A 1 104 ? 6.365 -5.858 -10.901 1.00 86.06 104 ILE A O 1
ATOM 823 N N . ALA A 1 105 ? 4.201 -6.417 -10.727 1.00 87.25 105 ALA A N 1
ATOM 824 C CA . ALA A 1 105 ? 4.329 -7.708 -11.394 1.00 87.25 105 ALA A CA 1
ATOM 825 C C . ALA A 1 105 ? 4.703 -7.542 -12.870 1.00 87.25 105 ALA A C 1
ATOM 827 O O . ALA A 1 105 ? 5.591 -8.245 -13.339 1.00 87.25 105 ALA A O 1
ATOM 828 N N . TYR A 1 106 ? 4.094 -6.585 -13.575 1.00 86.62 106 TYR A N 1
ATOM 829 C CA . TYR A 1 106 ? 4.464 -6.247 -14.949 1.00 86.62 106 TYR A CA 1
ATOM 830 C C . TYR A 1 106 ? 5.953 -5.894 -15.056 1.00 86.62 106 TYR A C 1
ATOM 832 O O . TYR A 1 106 ? 6.663 -6.493 -15.858 1.00 86.62 106 TYR A O 1
ATOM 840 N N . GLN A 1 107 ? 6.447 -5.000 -14.194 1.00 85.00 107 GLN A N 1
ATOM 841 C CA . GLN A 1 107 ? 7.866 -4.626 -14.172 1.00 85.00 107 GLN A CA 1
ATOM 842 C C . GLN A 1 107 ? 8.769 -5.820 -13.825 1.00 85.00 107 GLN A C 1
ATOM 844 O O . GLN A 1 107 ? 9.770 -6.067 -14.493 1.00 85.00 107 GLN A O 1
ATOM 849 N N . ALA A 1 108 ? 8.398 -6.604 -12.810 1.00 83.44 108 ALA A N 1
ATOM 850 C CA . ALA A 1 108 ? 9.194 -7.736 -12.344 1.00 83.44 108 ALA A CA 1
ATOM 851 C C . ALA A 1 108 ? 9.227 -8.916 -13.327 1.00 83.44 108 ALA A C 1
ATOM 853 O O . ALA A 1 108 ? 10.197 -9.665 -13.323 1.00 83.44 108 ALA A O 1
ATOM 854 N N . LEU A 1 109 ? 8.188 -9.102 -14.144 1.00 86.00 109 LEU A N 1
ATOM 855 C CA . LEU A 1 109 ? 8.084 -10.188 -15.125 1.00 86.00 109 LEU A CA 1
ATOM 856 C C . LEU A 1 109 ? 8.490 -9.755 -16.536 1.00 86.00 109 LEU A C 1
ATOM 858 O O . LEU A 1 109 ? 8.544 -10.594 -17.434 1.00 86.00 109 LEU A O 1
ATOM 862 N N . PHE A 1 110 ? 8.813 -8.476 -16.750 1.00 83.56 110 PHE A N 1
ATOM 863 C CA . PHE A 1 110 ? 9.160 -7.966 -18.074 1.00 83.56 110 PHE A CA 1
ATOM 864 C C . PHE A 1 110 ? 10.352 -8.704 -18.698 1.00 83.56 110 PHE A C 1
ATOM 866 O O . PHE A 1 110 ? 10.371 -8.917 -19.906 1.00 83.56 110 PHE A O 1
ATOM 873 N N . PHE A 1 111 ? 11.302 -9.193 -17.891 1.00 81.81 111 PHE A N 1
ATOM 874 C CA . PHE A 1 111 ? 12.427 -10.002 -18.380 1.00 81.81 111 PHE A CA 1
ATOM 875 C C . PHE A 1 111 ? 11.995 -11.296 -19.096 1.00 81.81 111 PHE A C 1
ATOM 877 O O . PHE A 1 111 ? 12.759 -11.821 -19.897 1.00 81.81 111 PHE A O 1
ATOM 884 N N . VAL A 1 112 ? 10.789 -11.810 -18.825 1.00 86.19 112 VAL A N 1
ATOM 885 C CA . VAL A 1 112 ? 10.228 -12.995 -19.496 1.00 86.19 112 VAL A CA 1
ATOM 886 C C . VAL A 1 112 ? 9.705 -12.640 -20.887 1.00 86.19 112 VAL A C 1
ATOM 888 O O . VAL A 1 112 ? 9.814 -13.437 -21.814 1.00 86.19 112 VAL A O 1
ATOM 891 N N . VAL A 1 113 ? 9.144 -11.439 -21.039 1.00 80.50 113 VAL A N 1
ATOM 892 C CA . VAL A 1 113 ? 8.533 -10.959 -22.290 1.00 80.50 113 VAL A CA 1
ATOM 893 C C . VAL A 1 113 ? 9.570 -10.305 -23.206 1.00 80.50 113 VAL A C 1
ATOM 895 O O . VAL A 1 113 ? 9.508 -10.475 -24.421 1.00 80.50 113 VAL A O 1
ATOM 898 N N . SER A 1 114 ? 10.550 -9.608 -22.626 1.00 86.12 114 SER A N 1
ATOM 899 C CA . SER A 1 114 ? 11.604 -8.865 -23.326 1.00 86.12 114 SER A CA 1
ATOM 900 C C . SER A 1 114 ? 12.291 -9.658 -24.455 1.00 86.12 114 SER A C 1
ATOM 902 O O . SER A 1 114 ? 12.377 -9.124 -25.559 1.00 86.12 114 SER A O 1
ATOM 904 N N . PRO A 1 115 ? 12.692 -10.938 -24.278 1.00 86.69 115 PRO A N 1
ATOM 905 C CA . PRO A 1 115 ? 13.333 -11.711 -25.343 1.00 86.69 115 PRO A CA 1
ATOM 906 C C . PRO A 1 115 ? 12.457 -11.885 -26.587 1.00 86.69 115 PRO A C 1
ATOM 908 O O . PRO A 1 115 ? 12.962 -11.830 -27.703 1.00 86.69 115 PRO A O 1
ATOM 911 N N . TYR A 1 116 ? 11.149 -12.078 -26.401 1.00 88.38 116 TYR A N 1
ATOM 912 C CA . TYR A 1 116 ? 10.201 -12.239 -27.504 1.00 88.38 116 TYR A CA 1
ATOM 913 C C . TYR A 1 116 ? 9.865 -10.900 -28.159 1.00 88.38 116 TYR A C 1
ATOM 915 O O . TYR A 1 116 ? 9.715 -10.833 -29.375 1.00 88.38 116 TYR A O 1
ATOM 923 N N . TRP A 1 117 ? 9.770 -9.831 -27.366 1.00 82.62 117 TRP A N 1
ATOM 924 C CA . TRP A 1 117 ? 9.502 -8.487 -27.874 1.00 82.62 117 TRP A CA 1
ATOM 925 C C . TRP A 1 117 ? 10.638 -7.982 -28.772 1.00 82.62 117 TRP A C 1
ATOM 927 O O . TRP A 1 117 ? 10.384 -7.566 -29.900 1.00 82.62 117 TRP A O 1
ATOM 937 N N . ASN A 1 118 ? 11.886 -8.136 -28.321 1.00 87.31 118 ASN A N 1
ATOM 938 C CA . ASN A 1 118 ? 13.086 -7.742 -29.071 1.00 87.31 118 ASN A CA 1
ATOM 939 C C . ASN A 1 118 ? 13.331 -8.596 -30.331 1.00 87.31 118 ASN A C 1
ATOM 941 O O . ASN A 1 118 ? 14.237 -8.310 -31.106 1.00 87.31 118 ASN A O 1
ATOM 945 N N . ALA A 1 119 ? 12.588 -9.693 -30.513 1.00 86.88 119 ALA A N 1
ATOM 946 C CA . ALA A 1 119 ? 12.659 -10.508 -31.722 1.00 86.88 119 ALA A CA 1
ATOM 947 C C . ALA A 1 119 ? 11.752 -9.977 -32.848 1.00 86.88 119 ALA A C 1
ATOM 949 O O . ALA A 1 119 ? 11.918 -10.379 -33.998 1.00 86.88 119 ALA A O 1
ATOM 950 N N . VAL A 1 120 ? 10.779 -9.120 -32.519 1.00 86.88 120 VAL A N 1
ATOM 951 C CA . VAL A 1 120 ? 9.769 -8.601 -33.459 1.00 86.88 120 VAL A CA 1
ATOM 952 C C . VAL A 1 120 ? 9.929 -7.098 -33.703 1.00 86.88 120 VAL A C 1
ATOM 954 O O . VAL A 1 120 ? 9.630 -6.635 -34.804 1.00 86.88 120 VAL A O 1
ATOM 957 N N . VAL A 1 121 ? 10.394 -6.349 -32.698 1.00 81.06 121 VAL A N 1
ATOM 958 C CA . VAL A 1 121 ? 10.700 -4.908 -32.756 1.00 81.06 121 VAL A CA 1
ATOM 959 C C . VAL A 1 121 ? 12.199 -4.712 -32.611 1.00 81.06 121 VAL A C 1
ATOM 961 O O . VAL A 1 121 ? 12.762 -3.968 -33.443 1.00 81.06 121 VAL A O 1
#